Protein AF-A0ABD0Q681-F1 (afdb_monomer)

Solvent-accessible surface area (backbone atoms only — not comparable to full-atom values): 5080 Å² total; per-residue (Å²): 141,82,60,78,94,56,76,86,76,55,71,91,86,64,93,79,86,88,74,90,76,80,70,79,68,77,56,66,96,50,20,41,58,50,78,46,79,45,73,50,73,83,38,82,83,71,71,38,78,44,75,52,99,59,68,46,80,49,70,49,97,54,72,64,71,69,81,44,92,92,71,82

Structure (mmCIF, N/CA/C/O backbone):
data_AF-A0ABD0Q681-F1
#
_entry.id   AF-A0ABD0Q681-F1
#
loop_
_atom_site.group_PDB
_atom_site.id
_atom_site.type_symbol
_atom_site.label_atom_id
_atom_site.label_alt_id
_atom_site.label_comp_id
_atom_site.label_asym_id
_atom_site.label_entity_id
_atom_site.label_seq_id
_atom_site.pdbx_PDB_ins_code
_atom_site.Cartn_x
_atom_site.Cartn_y
_atom_site.Cartn_z
_atom_site.occupancy
_atom_site.B_iso_or_equiv
_atom_site.auth_seq_id
_atom_site.auth_comp_id
_atom_site.auth_asym_id
_atom_site.auth_atom_id
_atom_site.pdbx_PDB_model_num
ATOM 1 N N . ILE A 1 1 ? 2.112 -8.733 -10.510 1.00 89.31 1 ILE A N 1
ATOM 2 C CA . ILE A 1 1 ? 1.826 -7.317 -10.838 1.00 89.31 1 ILE A CA 1
ATOM 3 C C . ILE A 1 1 ? 2.884 -6.904 -11.840 1.00 89.31 1 ILE A C 1
ATOM 5 O O . ILE A 1 1 ? 4.056 -6.996 -11.503 1.00 89.31 1 ILE A O 1
ATOM 9 N N . SER A 1 2 ? 2.484 -6.555 -13.053 1.00 90.94 2 SER A N 1
ATOM 10 C CA . SER A 1 2 ? 3.364 -6.078 -14.124 1.00 90.94 2 SER A CA 1
ATOM 11 C C . SER A 1 2 ? 2.817 -4.760 -14.652 1.00 90.94 2 SER A C 1
ATOM 13 O O . SER A 1 2 ? 1.638 -4.456 -14.441 1.00 90.94 2 SER A O 1
ATOM 15 N N . LEU A 1 3 ? 3.666 -3.973 -15.307 1.00 93.38 3 LEU A N 1
ATOM 16 C CA . LEU A 1 3 ? 3.240 -2.741 -15.939 1.00 93.38 3 LEU A CA 1
ATOM 17 C C . LEU A 1 3 ? 3.144 -2.964 -17.449 1.00 93.38 3 LEU A C 1
ATOM 19 O O . LEU A 1 3 ? 4.027 -3.537 -18.076 1.00 93.38 3 LEU A O 1
ATOM 23 N N . ILE A 1 4 ? 2.042 -2.529 -18.050 1.00 92.31 4 ILE A N 1
ATOM 24 C CA . ILE A 1 4 ? 1.853 -2.594 -19.497 1.00 92.31 4 ILE A CA 1
ATOM 25 C C . ILE A 1 4 ? 1.504 -1.213 -20.024 1.00 92.31 4 ILE A C 1
ATOM 27 O O . ILE A 1 4 ? 0.813 -0.435 -19.371 1.00 92.31 4 ILE A O 1
ATOM 31 N N . ARG A 1 5 ? 1.977 -0.914 -21.232 1.00 91.19 5 ARG A N 1
ATOM 32 C CA . ARG A 1 5 ? 1.634 0.320 -21.949 1.00 91.19 5 ARG A CA 1
ATOM 33 C C . ARG A 1 5 ? 0.561 0.097 -23.021 1.00 91.19 5 ARG A C 1
ATOM 35 O O . ARG A 1 5 ? -0.082 1.049 -23.442 1.00 91.19 5 ARG A O 1
ATOM 42 N N . ASN A 1 6 ? 0.366 -1.152 -23.454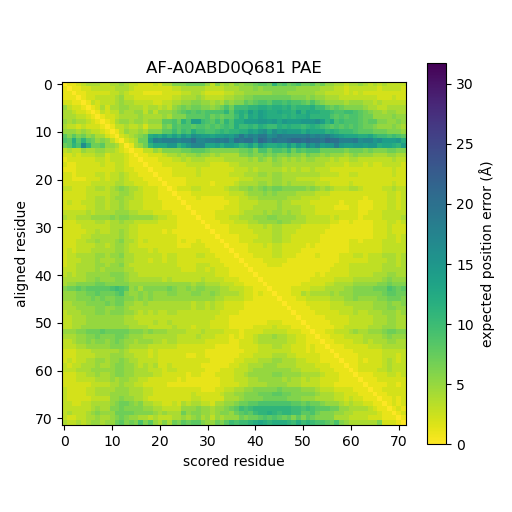 1.00 88.25 6 ASN A N 1
ATOM 43 C CA . ASN A 1 6 ? -0.612 -1.540 -24.469 1.00 88.25 6 ASN A CA 1
ATOM 44 C C . ASN A 1 6 ? -1.362 -2.806 -24.019 1.00 88.25 6 ASN A C 1
ATOM 46 O O . ASN A 1 6 ? -0.737 -3.817 -23.692 1.00 88.25 6 ASN A O 1
ATOM 50 N N . CYS A 1 7 ? -2.693 -2.736 -24.030 1.00 85.12 7 CYS A N 1
ATOM 51 C CA . CYS A 1 7 ? -3.597 -3.819 -23.648 1.00 85.12 7 CYS A CA 1
ATOM 52 C C . CYS A 1 7 ? -3.567 -5.018 -24.607 1.00 85.12 7 CYS A C 1
ATOM 54 O O . CYS A 1 7 ? -3.951 -6.108 -24.207 1.00 85.12 7 CYS A O 1
ATOM 56 N N . GLU A 1 8 ? -3.073 -4.865 -25.837 1.00 87.38 8 GLU A N 1
ATOM 57 C CA . GLU A 1 8 ? -2.916 -5.974 -26.793 1.00 87.38 8 GLU A CA 1
ATOM 58 C C . GLU A 1 8 ? -1.943 -7.054 -26.297 1.00 87.38 8 GLU A C 1
ATOM 60 O O . GLU A 1 8 ? -2.017 -8.202 -26.726 1.00 87.38 8 GLU A O 1
ATOM 65 N N . LYS A 1 9 ? -1.038 -6.702 -25.372 1.00 82.25 9 LYS A N 1
ATOM 66 C CA . LYS A 1 9 ? -0.101 -7.644 -24.741 1.00 82.25 9 LYS A CA 1
ATOM 67 C C . LYS A 1 9 ? -0.740 -8.463 -23.611 1.00 82.25 9 LYS A C 1
ATOM 69 O O . LYS A 1 9 ? -0.049 -9.273 -22.996 1.00 82.25 9 LYS A O 1
ATOM 74 N N . LEU A 1 10 ? -2.014 -8.232 -23.287 1.00 86.44 10 LEU A N 1
ATOM 75 C CA . LEU A 1 10 ? -2.685 -8.938 -22.202 1.00 86.44 10 LEU A CA 1
ATOM 76 C C . LEU A 1 10 ? -3.064 -10.368 -22.618 1.00 86.44 10 LEU A C 1
ATOM 78 O O . LEU A 1 10 ? -3.608 -10.567 -23.707 1.00 86.44 10 LEU A O 1
ATOM 82 N N . PRO A 1 11 ? -2.838 -11.368 -21.751 1.00 85.19 11 PRO A N 1
ATOM 83 C CA . PRO A 1 11 ? -3.340 -12.714 -21.983 1.00 85.19 11 PRO A CA 1
ATOM 84 C C . PRO A 1 11 ? -4.875 -12.709 -21.993 1.00 85.19 11 PRO A C 1
ATOM 86 O O . PRO A 1 11 ? -5.520 -12.146 -21.116 1.00 85.19 11 PRO A O 1
ATOM 89 N N . VAL A 1 12 ? -5.480 -13.344 -22.998 1.00 80.31 12 VAL A N 1
ATOM 90 C CA . VAL A 1 12 ? -6.936 -13.277 -23.242 1.00 80.31 12 VAL A CA 1
ATOM 91 C C . VAL A 1 12 ? -7.749 -14.121 -22.246 1.00 80.31 12 VAL A C 1
ATOM 93 O O . VAL A 1 12 ? -8.950 -13.915 -22.103 1.00 80.31 12 VAL A O 1
ATOM 96 N N . GLN A 1 13 ? -7.117 -15.078 -21.559 1.00 79.00 13 GLN A N 1
ATOM 97 C CA . GLN A 1 13 ? -7.802 -16.091 -20.741 1.00 79.00 13 GLN A CA 1
ATOM 98 C C . GLN A 1 13 ? -7.503 -16.006 -19.237 1.00 79.00 13 GLN A C 1
ATOM 100 O O . GLN A 1 13 ? -7.948 -16.872 -18.486 1.00 79.00 13 GLN A O 1
ATOM 105 N N . ASP A 1 14 ? -6.806 -14.962 -18.783 1.00 84.88 14 ASP A N 1
ATOM 106 C CA . ASP A 1 14 ? -6.487 -14.794 -17.365 1.00 84.88 14 ASP A CA 1
ATOM 107 C C . ASP A 1 14 ? -7.463 -13.840 -16.665 1.00 84.88 14 ASP A C 1
ATOM 109 O O . ASP A 1 14 ? -7.944 -12.857 -17.230 1.00 84.88 14 ASP A O 1
ATOM 113 N N . HIS A 1 15 ? -7.727 -14.107 -15.386 1.00 90.56 15 HIS A N 1
ATOM 114 C CA . HIS A 1 15 ? -8.498 -13.214 -14.527 1.00 90.56 15 HIS A CA 1
ATOM 115 C C . HIS A 1 15 ? -7.571 -12.190 -13.863 1.00 90.56 15 HIS A C 1
ATOM 117 O O . HIS A 1 15 ? -6.903 -12.490 -12.873 1.00 90.56 15 HIS A O 1
ATOM 123 N N . PHE A 1 16 ? -7.550 -10.964 -14.383 1.00 91.50 16 PHE A N 1
ATOM 124 C CA . PHE A 1 16 ? -6.801 -9.845 -13.807 1.00 91.50 16 PHE A CA 1
ATOM 125 C C . PHE A 1 16 ? -7.636 -8.563 -13.759 1.00 91.50 16 PHE A C 1
ATOM 127 O O . PHE A 1 16 ? -8.649 -8.416 -14.439 1.00 91.50 16 PHE A O 1
ATOM 134 N N . ILE A 1 17 ? -7.177 -7.616 -12.943 1.00 93.00 17 ILE A N 1
ATOM 135 C CA . ILE A 1 17 ? -7.669 -6.238 -12.923 1.00 93.00 17 ILE A CA 1
ATOM 136 C C . ILE A 1 17 ? -6.640 -5.380 -13.656 1.00 93.00 17 ILE A C 1
ATOM 138 O O . ILE A 1 17 ? -5.444 -5.476 -13.376 1.00 93.00 17 ILE A O 1
ATOM 142 N N . VAL A 1 18 ? -7.107 -4.530 -14.569 1.00 93.81 18 VAL A N 1
ATOM 143 C CA . VAL A 1 18 ? -6.285 -3.489 -15.196 1.00 93.81 18 VAL A CA 1
ATOM 144 C C . VAL A 1 18 ? -6.559 -2.173 -14.480 1.00 93.81 18 VAL A C 1
ATOM 146 O O . VAL A 1 18 ? -7.712 -1.784 -14.307 1.00 93.81 18 VAL A O 1
ATOM 149 N N . GLN A 1 19 ? -5.496 -1.496 -14.057 1.00 95.06 19 GLN A N 1
ATOM 150 C CA . GLN A 1 19 ? -5.561 -0.208 -13.378 1.00 95.06 19 GLN A CA 1
ATOM 151 C C . GLN A 1 19 ? -4.580 0.758 -14.038 1.00 95.06 19 GLN A C 1
ATOM 153 O O . GLN A 1 19 ? -3.467 0.371 -14.394 1.00 95.06 19 GLN A O 1
ATOM 158 N N . GLU A 1 20 ? -4.985 2.019 -14.172 1.00 95.12 20 GLU A N 1
ATOM 159 C CA . GLU A 1 20 ? -4.076 3.095 -14.555 1.00 95.12 20 GLU A CA 1
ATOM 160 C C . GLU A 1 20 ? -2.923 3.208 -13.549 1.00 95.12 20 GLU A C 1
ATOM 162 O O . GLU A 1 20 ? -3.123 3.213 -12.331 1.00 95.12 20 GLU A O 1
ATOM 167 N N . TYR A 1 21 ? -1.700 3.300 -14.062 1.00 95.75 21 TYR A N 1
ATOM 168 C CA . TYR A 1 21 ? -0.519 3.450 -13.229 1.00 95.75 21 TYR A CA 1
ATOM 169 C C . TYR A 1 21 ? -0.226 4.920 -12.942 1.00 95.75 21 TYR A C 1
ATOM 171 O O . TYR A 1 21 ? -0.040 5.713 -13.861 1.00 95.75 21 TYR A O 1
ATOM 179 N N . LEU A 1 22 ? -0.096 5.264 -11.660 1.00 95.81 22 LEU A N 1
ATOM 180 C CA . LEU A 1 22 ? 0.345 6.588 -11.229 1.00 95.81 22 LEU A CA 1
ATOM 181 C C . LEU A 1 22 ? 1.849 6.771 -11.515 1.00 95.81 22 LEU A C 1
ATOM 183 O O . LEU A 1 22 ? 2.704 6.295 -10.762 1.00 95.81 22 LEU A O 1
ATOM 187 N N . ASP A 1 23 ? 2.164 7.464 -12.607 1.00 94.69 23 ASP A N 1
ATOM 188 C CA . ASP A 1 23 ? 3.521 7.673 -13.137 1.00 94.69 23 ASP A CA 1
ATOM 189 C C . ASP A 1 23 ? 4.291 8.840 -12.484 1.00 94.69 23 ASP A C 1
ATOM 191 O O . ASP A 1 23 ? 5.507 8.966 -12.650 1.00 94.69 23 ASP A O 1
ATOM 195 N N . LYS A 1 24 ? 3.593 9.678 -11.712 1.00 96.25 24 LYS A N 1
ATOM 196 C CA . LYS A 1 24 ? 4.152 10.800 -10.941 1.00 96.25 24 LYS A CA 1
ATOM 197 C C . LYS A 1 24 ? 3.796 10.679 -9.452 1.00 96.25 24 LYS A C 1
ATOM 199 O O . LYS A 1 24 ? 3.056 11.515 -8.932 1.00 96.25 24 LYS A O 1
ATOM 204 N N . PRO A 1 25 ? 4.264 9.628 -8.751 1.00 97.12 25 PRO A N 1
ATOM 205 C CA . PRO A 1 25 ? 4.024 9.488 -7.320 1.00 97.12 25 PRO A CA 1
ATOM 206 C C . PRO A 1 25 ? 4.795 10.553 -6.531 1.00 97.12 25 PRO A C 1
ATOM 208 O O . PRO A 1 25 ? 5.826 11.056 -6.977 1.00 97.12 25 PRO A O 1
ATOM 211 N N . PHE A 1 26 ? 4.331 10.853 -5.318 1.00 97.81 26 PHE A N 1
ATOM 212 C CA . PHE A 1 26 ? 5.146 11.600 -4.367 1.00 97.81 26 PHE A CA 1
ATOM 213 C C . PHE A 1 26 ? 6.364 10.754 -3.965 1.00 97.81 26 PHE A C 1
ATOM 215 O O . PHE A 1 26 ? 6.233 9.562 -3.679 1.00 97.81 26 PHE A O 1
ATOM 222 N N . LEU A 1 27 ? 7.547 11.368 -3.972 1.00 98.00 27 LEU A N 1
ATOM 223 C CA . LEU A 1 27 ? 8.813 10.697 -3.696 1.00 98.00 27 LEU A CA 1
ATOM 224 C C . LEU A 1 27 ? 9.415 11.240 -2.406 1.0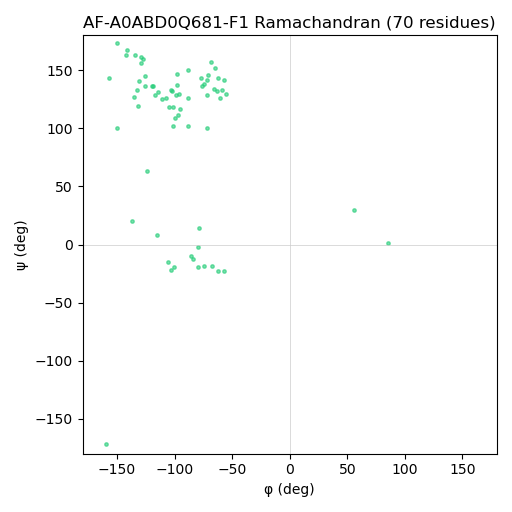0 98.00 27 LEU A C 1
ATOM 226 O O . LEU A 1 27 ? 9.562 12.451 -2.248 1.00 98.00 27 LEU A O 1
ATOM 230 N N . MET A 1 28 ? 9.832 10.340 -1.523 1.00 97.94 28 MET A N 1
ATOM 231 C CA . MET A 1 28 ? 10.632 10.690 -0.355 1.00 97.94 28 MET A CA 1
ATOM 232 C C . MET A 1 28 ? 12.093 10.426 -0.709 1.00 97.94 28 MET A C 1
ATOM 234 O O . MET A 1 28 ? 12.479 9.291 -0.973 1.00 97.94 28 MET A O 1
ATOM 238 N N . GLU A 1 29 ? 12.879 11.498 -0.818 1.00 97.38 29 GLU A N 1
ATOM 239 C CA . GLU A 1 29 ? 14.305 11.442 -1.190 1.00 97.38 29 GLU A CA 1
ATOM 240 C C . GLU A 1 29 ? 14.579 10.727 -2.533 1.00 97.38 29 GLU A C 1
ATOM 242 O O . GLU A 1 29 ? 15.631 10.128 -2.757 1.00 97.38 29 GLU A O 1
ATOM 247 N N . GLY A 1 30 ? 13.618 10.798 -3.460 1.00 97.69 30 GLY A N 1
ATOM 248 C CA . GLY A 1 30 ? 13.696 10.150 -4.773 1.00 97.69 30 GLY A CA 1
ATOM 249 C C . GLY A 1 30 ? 13.250 8.685 -4.793 1.00 97.69 30 GLY A C 1
ATOM 250 O O . GLY A 1 30 ? 13.263 8.075 -5.859 1.00 97.69 30 GLY A O 1
ATOM 251 N N . TYR A 1 31 ? 12.819 8.121 -3.665 1.00 98.31 31 TYR A N 1
ATOM 252 C CA . TYR A 1 31 ? 12.270 6.768 -3.584 1.00 98.31 31 TYR A CA 1
ATOM 253 C C . TYR A 1 31 ? 10.741 6.801 -3.606 1.00 98.31 31 TYR A C 1
ATOM 255 O O . TYR A 1 31 ? 10.105 7.625 -2.940 1.00 98.31 31 TYR A O 1
ATOM 263 N N . LYS A 1 32 ? 10.142 5.877 -4.364 1.00 98.19 32 LYS A N 1
ATOM 264 C CA . LYS A 1 32 ? 8.704 5.601 -4.280 1.00 98.19 32 LYS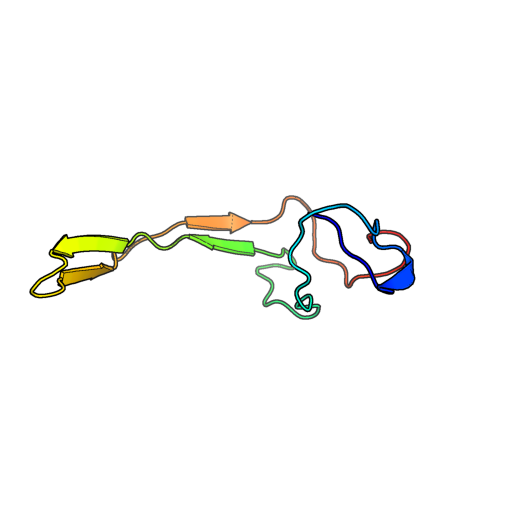 A CA 1
ATOM 265 C C . LYS A 1 32 ? 8.431 4.883 -2.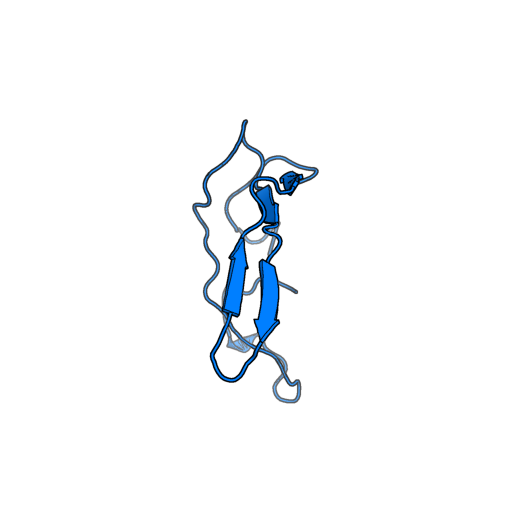964 1.00 98.19 32 LYS A C 1
ATOM 267 O O . LYS A 1 32 ? 9.213 4.025 -2.565 1.00 98.19 32 LYS A O 1
ATOM 272 N N . PHE A 1 33 ? 7.319 5.199 -2.321 1.00 98.12 33 PHE A N 1
ATOM 273 C CA . PHE A 1 33 ? 6.888 4.513 -1.112 1.00 98.12 33 PHE A CA 1
ATOM 274 C C . PHE A 1 33 ? 5.377 4.333 -1.101 1.00 98.12 33 PHE A C 1
ATOM 276 O O . PHE A 1 33 ? 4.654 4.935 -1.898 1.00 98.12 33 PHE A O 1
ATOM 283 N N . ASP A 1 34 ? 4.905 3.505 -0.182 1.00 97.88 34 ASP A N 1
ATOM 284 C CA . ASP A 1 34 ? 3.492 3.415 0.152 1.00 97.88 34 ASP A CA 1
ATOM 285 C C . ASP A 1 34 ? 3.272 3.530 1.666 1.00 97.88 34 ASP A C 1
ATOM 287 O O . ASP A 1 34 ? 4.201 3.367 2.465 1.00 97.88 34 ASP A O 1
ATOM 291 N N . LEU A 1 35 ? 2.034 3.852 2.041 1.00 97.81 35 LEU A N 1
ATOM 292 C CA . LEU A 1 35 ? 1.603 4.003 3.425 1.00 97.81 35 LEU A CA 1
ATOM 293 C C . LEU A 1 35 ? 0.710 2.828 3.818 1.00 97.81 35 LEU A C 1
ATOM 295 O O . LEU A 1 35 ? -0.308 2.556 3.176 1.00 97.81 35 LEU A O 1
ATOM 299 N N . ARG A 1 36 ? 1.059 2.154 4.913 1.00 98.31 36 ARG A N 1
ATOM 300 C CA . ARG A 1 36 ? 0.196 1.169 5.564 1.00 98.31 36 ARG 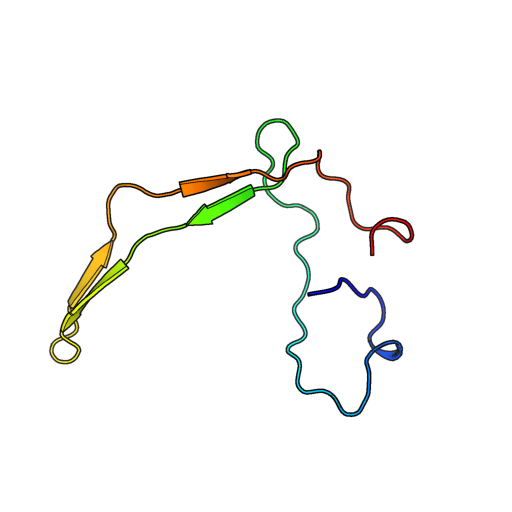A CA 1
ATOM 301 C C . ARG A 1 36 ? -0.486 1.805 6.765 1.00 98.31 36 ARG A C 1
ATOM 303 O O . ARG A 1 36 ? 0.143 1.996 7.802 1.00 98.31 36 ARG A O 1
ATOM 310 N N . PHE A 1 37 ? -1.784 2.038 6.630 1.00 98.19 37 PHE A N 1
ATOM 311 C CA . PHE A 1 37 ? -2.660 2.372 7.748 1.00 98.19 37 PHE A CA 1
ATOM 312 C C . PHE A 1 37 ? -3.233 1.104 8.385 1.00 98.19 37 PHE A C 1
ATOM 314 O O . PHE A 1 37 ? -3.441 0.099 7.699 1.00 98.19 37 PHE A O 1
ATOM 321 N N . TYR A 1 38 ? -3.519 1.165 9.684 1.00 98.38 38 TYR A N 1
ATOM 322 C CA . TYR A 1 38 ? -4.202 0.099 10.414 1.00 98.38 38 TYR A CA 1
ATOM 323 C C . TYR A 1 38 ? -5.601 0.559 10.813 1.00 98.38 38 TYR A C 1
ATOM 325 O O . TYR A 1 38 ? -5.764 1.596 11.455 1.00 98.38 38 TYR A O 1
ATOM 333 N N . ILE A 1 39 ? -6.607 -0.223 10.426 1.00 98.44 39 ILE A N 1
ATOM 334 C CA . ILE A 1 39 ? -8.016 0.047 10.712 1.00 98.44 39 ILE A CA 1
ATOM 335 C C . ILE A 1 39 ? -8.558 -1.089 11.583 1.00 98.44 39 ILE A C 1
ATOM 337 O O . ILE A 1 39 ? -8.416 -2.258 11.230 1.00 98.44 39 ILE A O 1
ATOM 341 N N . LEU A 1 40 ? -9.200 -0.747 12.701 1.00 98.62 40 LEU A N 1
ATOM 342 C CA . LEU A 1 40 ? -9.923 -1.680 13.563 1.00 98.62 40 LEU A CA 1
ATOM 343 C C . LEU A 1 40 ? -11.427 -1.502 13.352 1.00 98.62 40 LEU A C 1
ATOM 345 O O . LEU A 1 40 ? -11.983 -0.445 13.640 1.00 98.62 40 LEU A O 1
ATOM 349 N N . VAL A 1 41 ? -12.094 -2.556 12.894 1.00 98.56 41 VAL A N 1
ATOM 350 C CA . VAL A 1 41 ? -13.557 -2.621 12.822 1.00 98.56 41 VAL A CA 1
ATOM 351 C C . VAL A 1 41 ? -14.044 -3.456 14.002 1.00 98.56 41 VAL A C 1
ATOM 353 O O . VAL A 1 41 ? -13.677 -4.623 14.111 1.00 98.56 41 VAL A O 1
ATOM 356 N N . THR A 1 42 ? -14.841 -2.872 14.899 1.00 98.69 42 THR A N 1
ATOM 357 C CA . THR A 1 42 ? -15.324 -3.569 16.113 1.00 98.69 42 THR A CA 1
ATOM 358 C C . THR A 1 42 ? -16.790 -3.968 16.043 1.00 98.69 42 THR A C 1
ATOM 360 O O . THR A 1 42 ? -17.253 -4.760 16.857 1.00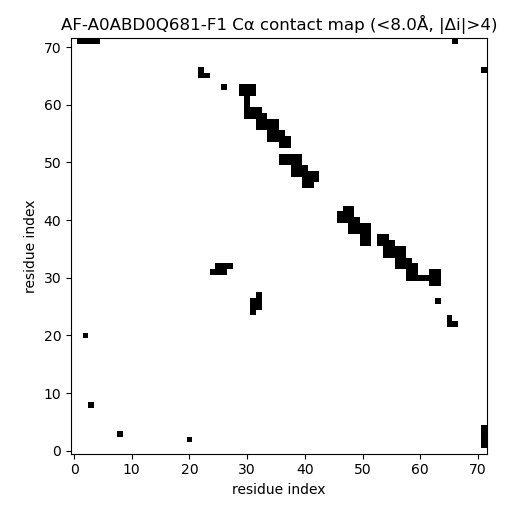 98.69 42 THR A O 1
ATOM 363 N N . SER A 1 43 ? -17.537 -3.402 15.100 1.00 98.62 43 SER A N 1
ATOM 364 C CA . SER A 1 43 ? -18.959 -3.669 14.922 1.00 98.62 43 SER A CA 1
ATOM 365 C C . SER A 1 43 ? -19.359 -3.340 13.491 1.00 98.62 43 SER A C 1
ATOM 367 O O . SER A 1 43 ? -18.844 -2.377 12.921 1.00 98.62 43 SER A O 1
ATOM 369 N N . CYS A 1 44 ? -20.264 -4.128 12.914 1.00 98.25 44 CYS A N 1
ATOM 370 C CA . CYS A 1 44 ? -20.851 -3.882 11.595 1.00 98.25 44 CYS A CA 1
ATOM 371 C C . CYS A 1 44 ? -22.275 -3.310 11.675 1.00 98.25 44 CYS A C 1
ATOM 373 O O . CYS A 1 44 ? -22.695 -2.645 10.734 1.00 98.25 44 CYS A O 1
ATOM 375 N N . ASP A 1 45 ? -22.976 -3.503 12.798 1.00 97.12 45 ASP A N 1
ATOM 376 C CA . ASP A 1 45 ? -24.309 -2.951 13.052 1.00 97.12 45 ASP A C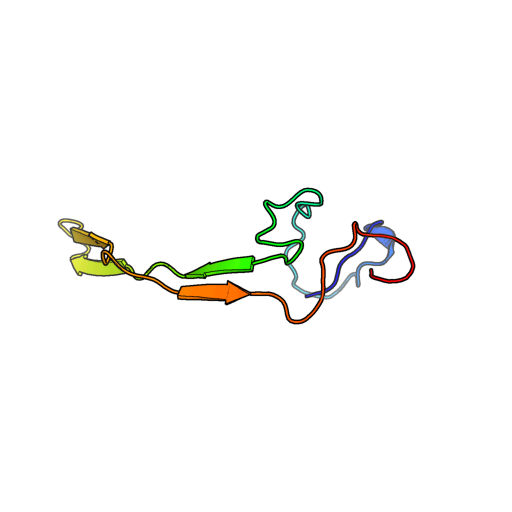A 1
ATOM 377 C C . ASP A 1 45 ? -24.517 -2.693 14.567 1.00 97.12 45 ASP A C 1
ATOM 379 O O . ASP A 1 45 ? -24.722 -3.639 15.330 1.00 97.12 45 ASP A O 1
ATOM 383 N N . PRO A 1 46 ? -24.375 -1.439 15.052 1.00 97.31 46 PRO A N 1
ATOM 384 C CA . PRO A 1 46 ? -24.007 -0.253 14.280 1.00 97.31 46 PRO A CA 1
ATOM 385 C C . PRO A 1 46 ? -22.537 -0.313 13.849 1.00 97.31 46 PRO A C 1
ATOM 387 O O . PRO A 1 46 ? -21.687 -0.805 14.595 1.00 97.31 46 PRO A O 1
ATOM 390 N N . LEU A 1 47 ? -22.211 0.214 12.670 1.00 98.62 47 LEU A N 1
ATOM 391 C CA . LEU A 1 47 ? -20.836 0.246 12.170 1.00 98.62 47 LEU A CA 1
ATOM 392 C C . 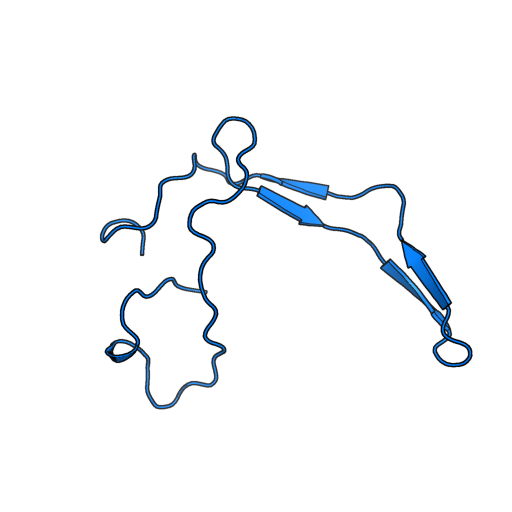LEU A 1 47 ? -19.919 1.051 13.110 1.00 98.62 47 LEU A C 1
ATOM 394 O O . LEU A 1 47 ? -20.192 2.212 13.416 1.00 98.62 47 LEU A O 1
ATOM 398 N N . ARG A 1 48 ? -18.810 0.444 13.548 1.00 98.69 48 ARG A N 1
ATOM 399 C CA . ARG A 1 48 ? -17.761 1.099 14.347 1.00 98.69 48 ARG A CA 1
ATOM 400 C C . ARG A 1 48 ? -16.387 0.798 13.763 1.00 98.69 48 ARG A C 1
ATOM 402 O O . ARG A 1 48 ? -15.974 -0.361 13.714 1.00 98.69 48 ARG A O 1
ATOM 409 N N . VAL A 1 49 ? -15.686 1.853 13.351 1.00 98.69 49 VAL A N 1
ATOM 410 C CA . VAL A 1 49 ? -14.389 1.798 12.663 1.00 98.69 49 VAL A CA 1
ATOM 411 C C . VAL A 1 49 ? -13.430 2.789 13.318 1.00 98.69 49 VAL A C 1
ATOM 413 O O . VAL A 1 49 ? -13.796 3.938 13.548 1.00 98.69 49 VAL A O 1
ATOM 416 N N . PHE A 1 50 ? -12.206 2.352 13.602 1.00 98.56 50 PHE A N 1
ATOM 417 C CA . PHE A 1 50 ? -11.155 3.143 14.238 1.00 98.56 50 PHE A CA 1
ATOM 418 C C . PHE A 1 50 ? -9.899 3.125 13.370 1.00 98.56 50 PHE A C 1
ATOM 420 O O . PHE A 1 50 ? -9.500 2.068 12.884 1.00 98.56 50 PHE A O 1
ATOM 427 N N . LEU A 1 51 ? -9.263 4.283 13.202 1.00 98.50 51 LEU A N 1
ATOM 428 C CA . LEU A 1 51 ? -7.948 4.415 12.579 1.00 98.50 51 LEU A CA 1
ATOM 429 C C . LEU A 1 51 ? -6.887 4.452 13.681 1.00 98.50 51 LEU A C 1
ATOM 431 O O . LEU A 1 51 ? -7.014 5.219 14.633 1.00 98.50 51 LEU A O 1
ATOM 435 N N . TYR A 1 52 ? -5.853 3.624 13.566 1.00 98.50 52 TYR A N 1
ATOM 436 C CA . TYR A 1 52 ? -4.708 3.692 14.468 1.00 98.50 52 TYR A CA 1
ATOM 437 C C . TYR A 1 52 ? -3.838 4.911 14.129 1.00 98.50 52 TYR A C 1
ATOM 439 O O . TYR A 1 52 ? -3.593 5.186 12.956 1.00 98.50 52 TYR A O 1
ATOM 447 N N . ASN A 1 53 ? -3.349 5.625 15.147 1.00 97.69 53 ASN A N 1
ATOM 448 C CA . ASN A 1 53 ? -2.585 6.875 14.984 1.00 97.69 53 ASN A CA 1
ATOM 449 C C . ASN A 1 53 ? -1.114 6.667 14.581 1.00 97.69 53 ASN A C 1
ATOM 451 O O . ASN A 1 53 ? -0.311 7.590 14.685 1.00 97.69 53 ASN A O 1
ATOM 455 N N . ASP A 1 54 ? -0.762 5.465 14.140 1.00 97.69 54 ASP A N 1
ATOM 456 C CA . ASP A 1 54 ? 0.558 5.134 13.623 1.00 97.69 54 ASP A CA 1
ATOM 457 C C . ASP A 1 54 ? 0.417 4.157 12.446 1.00 97.69 54 ASP A C 1
ATOM 459 O O . ASP A 1 54 ? -0.632 3.533 12.238 1.00 97.69 54 ASP A O 1
ATOM 463 N N . GLY A 1 55 ? 1.470 4.029 11.652 1.00 96.94 55 GLY A N 1
ATOM 464 C CA . GLY A 1 55 ? 1.481 3.241 10.431 1.00 96.94 55 GLY A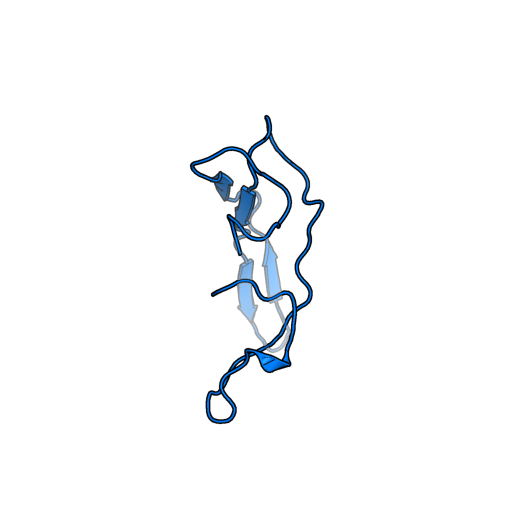 CA 1
ATOM 465 C C . GLY A 1 55 ? 2.893 2.880 10.003 1.00 96.94 55 GLY A C 1
ATOM 466 O O . GLY A 1 55 ? 3.862 3.098 10.720 1.00 96.94 55 GLY A O 1
ATOM 467 N N . LEU A 1 56 ? 3.019 2.305 8.811 1.00 98.12 56 LEU A N 1
ATOM 468 C CA . LEU A 1 56 ? 4.329 2.032 8.222 1.00 98.12 56 LEU A CA 1
ATOM 469 C C . LEU A 1 56 ? 4.485 2.792 6.914 1.00 98.12 56 LEU A C 1
ATOM 471 O O . LEU A 1 56 ? 3.591 2.767 6.067 1.00 98.12 56 LEU A O 1
ATOM 475 N N . VAL A 1 57 ? 5.657 3.394 6.733 1.00 98.06 57 VAL A N 1
ATOM 476 C CA . VAL A 1 57 ? 6.130 3.873 5.435 1.00 98.06 57 VAL A CA 1
ATOM 477 C C . VAL A 1 57 ? 7.007 2.780 4.839 1.00 98.06 57 VAL A C 1
ATOM 479 O O . VAL A 1 57 ? 8.038 2.424 5.410 1.00 98.06 57 VAL A O 1
ATOM 482 N N . ARG A 1 58 ? 6.592 2.209 3.707 1.00 98.12 58 ARG A N 1
ATOM 483 C CA . ARG A 1 58 ? 7.354 1.163 3.014 1.00 98.12 58 ARG A CA 1
ATOM 484 C C . ARG A 1 58 ? 8.080 1.775 1.829 1.00 98.12 58 ARG A C 1
ATOM 486 O O . ARG A 1 58 ? 7.467 2.049 0.801 1.00 98.12 58 ARG A O 1
ATOM 493 N N . MET A 1 59 ? 9.374 2.010 2.007 1.00 98.06 59 MET A N 1
ATOM 494 C CA . MET A 1 59 ? 10.244 2.605 0.995 1.00 98.06 59 MET A CA 1
ATOM 495 C C . MET A 1 59 ? 10.622 1.584 -0.081 1.00 98.06 59 MET A C 1
ATOM 497 O O . MET A 1 59 ? 10.848 0.410 0.214 1.00 98.06 59 MET A O 1
ATOM 501 N N . GLY A 1 60 ? 10.717 2.040 -1.327 1.00 97.06 60 GLY A N 1
ATOM 502 C CA . GLY A 1 60 ? 11.324 1.278 -2.411 1.00 97.06 60 GLY A CA 1
ATOM 503 C C . GLY A 1 60 ? 12.818 1.062 -2.171 1.00 97.06 60 GLY A C 1
ATOM 504 O O . GLY A 1 60 ? 13.480 1.869 -1.522 1.00 97.06 60 GLY A O 1
ATOM 505 N N . THR A 1 61 ? 13.354 -0.028 -2.713 1.00 97.25 61 THR A N 1
ATOM 506 C CA . THR A 1 61 ? 14.779 -0.379 -2.596 1.00 97.25 61 THR A CA 1
ATOM 507 C C . THR A 1 61 ? 15.667 0.398 -3.567 1.00 97.25 61 THR A C 1
ATOM 509 O O . THR A 1 61 ? 16.868 0.501 -3.349 1.00 97.25 61 THR A O 1
ATOM 512 N N . GLU A 1 62 ? 15.081 0.958 -4.627 1.00 97.00 62 GLU A N 1
ATOM 513 C CA . GLU A 1 62 ? 15.765 1.728 -5.666 1.00 97.00 62 GLU A CA 1
ATOM 514 C C . GLU A 1 62 ? 15.061 3.068 -5.902 1.00 97.00 62 GLU A C 1
ATOM 516 O O . GLU A 1 62 ? 13.864 3.224 -5.626 1.00 97.00 62 GLU A O 1
ATOM 521 N N . LYS A 1 63 ? 15.808 4.049 -6.422 1.00 97.38 63 LYS A N 1
ATOM 522 C CA . LYS A 1 63 ? 15.245 5.353 -6.782 1.00 97.38 63 LYS A CA 1
ATOM 523 C C . LYS A 1 63 ? 14.201 5.196 -7.880 1.00 97.38 63 LYS A C 1
ATOM 525 O O . LYS A 1 63 ? 14.334 4.382 -8.790 1.00 97.38 63 LYS A O 1
ATOM 530 N N . TYR A 1 64 ? 13.155 6.004 -7.797 1.00 97.56 64 TYR A N 1
ATOM 531 C CA . TYR A 1 64 ? 12.074 5.956 -8.761 1.00 97.56 64 TYR A CA 1
ATOM 532 C C . TYR A 1 64 ? 12.511 6.532 -10.107 1.00 97.56 64 TYR A C 1
ATOM 534 O O . TYR A 1 64 ? 12.980 7.668 -10.194 1.00 97.56 64 TYR A O 1
ATOM 542 N N . HIS A 1 65 ? 12.268 5.764 -11.163 1.00 96.62 65 HIS A N 1
ATOM 543 C CA . HIS A 1 65 ? 12.370 6.209 -12.543 1.00 96.62 65 HIS A CA 1
ATOM 544 C C . HIS A 1 65 ? 11.006 6.059 -13.214 1.00 96.62 65 HIS A C 1
ATOM 546 O O . HIS A 1 65 ? 10.333 5.041 -13.046 1.00 96.62 65 HIS A O 1
ATOM 552 N N . THR A 1 66 ? 10.598 7.069 -13.984 1.00 95.00 66 THR A N 1
ATOM 553 C CA . THR A 1 66 ? 9.335 7.042 -14.731 1.00 95.00 66 THR A CA 1
ATOM 554 C C . THR A 1 66 ? 9.289 5.823 -15.670 1.00 95.00 66 THR A C 1
ATOM 556 O O . THR A 1 66 ? 10.324 5.481 -16.261 1.00 95.00 66 THR A O 1
ATOM 559 N N . PRO A 1 67 ? 8.121 5.167 -15.829 1.00 94.62 67 PRO A N 1
ATOM 560 C CA . PRO A 1 67 ? 7.976 4.006 -16.699 1.00 94.62 67 PRO A CA 1
ATOM 561 C C . PRO A 1 67 ? 8.425 4.258 -18.141 1.00 94.62 67 PRO A C 1
ATOM 563 O O . PRO A 1 67 ? 7.970 5.198 -18.797 1.00 94.62 67 PRO A O 1
ATOM 566 N N . ASN A 1 68 ? 9.272 3.378 -18.655 1.00 92.56 68 ASN A N 1
ATOM 567 C CA . ASN A 1 68 ? 9.815 3.339 -20.006 1.00 92.56 68 ASN A CA 1
ATOM 568 C C . ASN A 1 68 ? 10.096 1.872 -20.394 1.00 92.56 68 ASN A C 1
ATOM 570 O O . ASN A 1 68 ? 9.973 0.982 -19.564 1.00 92.56 68 ASN A O 1
ATOM 574 N N . GLU A 1 69 ? 10.481 1.597 -21.640 1.00 89.94 69 GLU A N 1
ATOM 575 C CA . GLU A 1 69 ? 10.638 0.214 -22.131 1.00 89.94 69 GLU A CA 1
ATOM 576 C C . GLU A 1 69 ? 11.625 -0.653 -21.320 1.00 89.94 69 GLU A C 1
ATOM 578 O O . GLU A 1 69 ? 11.507 -1.873 -21.347 1.00 89.94 69 GLU A O 1
ATOM 583 N N . SER A 1 70 ? 12.575 -0.068 -20.579 1.00 91.12 70 SER A N 1
ATOM 584 C CA . SER A 1 70 ? 13.538 -0.831 -19.774 1.00 91.12 70 SER A CA 1
ATOM 585 C C . SER A 1 70 ? 13.038 -1.215 -18.376 1.00 91.12 70 SER A C 1
ATOM 587 O O . SER A 1 70 ? 13.742 -1.943 -17.681 1.00 91.12 70 SER A O 1
ATOM 589 N N . ASN A 1 71 ? 11.896 -0.686 -17.917 1.00 88.56 71 ASN A N 1
ATOM 590 C CA . ASN A 1 71 ? 11.358 -0.924 -16.568 1.00 88.56 71 ASN A CA 1
ATOM 591 C C . ASN A 1 71 ? 9.834 -1.181 -16.537 1.00 88.56 71 ASN A C 1
ATOM 593 O O . ASN A 1 71 ? 9.206 -0.996 -15.490 1.00 88.56 71 ASN A O 1
ATOM 597 N N . LEU A 1 72 ? 9.256 -1.574 -17.679 1.00 86.50 72 LEU A N 1
ATOM 598 C CA . LEU A 1 72 ? 7.886 -2.091 -17.794 1.00 86.50 72 LEU A CA 1
ATOM 599 C C . LEU A 1 72 ? 7.813 -3.573 -17.399 1.00 86.50 72 LEU A C 1
ATOM 601 O O . LEU A 1 72 ? 8.706 -4.336 -17.830 1.00 86.50 72 LEU A O 1
#

Mean predicted aligned error: 4.05 Å

Radius of gyration: 17.73 Å; Cα contacts (8 Å, |Δi|>4): 70; chains: 1; bounding box: 40×28×43 Å

InterPro domains:
  IPR004344 Tubulin-tyrosine ligase/Tubulin polyglutamylase [PF03133] (1-68)
  IPR004344 Tubulin-tyrosine ligase/Tubulin polyglutamylase [PS51221] (1-72)

Organism: Cirrhinus mrigala (NCBI:txid683832)

pLDDT: mean 94.61, std 4.92, range [79.0, 98.69]

Secondary structure (DSSP, 8-state):
----S-GGGS-TT---------SS--EETTEEEEEEEEEEEEEETTEEEEEEEEEEEEEEEEE-----TT--

Foldseek 3Di:
DADDPDCVPDDPPDDDDDDDDDQDADDDVQWDWDKAWDKDFDDVVVTDIDTDPDTDIGTDPDGDDGDDPVRD

Sequence (72 aa):
ISLIRNCEKLPVQDHFIVQEYLDKPFLMEGYKFDLRFYILVTSCDPLRVFLYNDGLVRMGTEKYHTPNESNL